Protein AF-X1KE49-F1 (afdb_monomer_lite)

InterPro domains:
  IPR049539 Spore photoproduct lyase [PF20903] (53-177)
  IPR049539 Spore photoproduct lyase [PTHR37822] (39-176)

Radius of gyration: 16.99 Å; chains: 1; bounding box: 48×34×44 Å

Organism: NCBI:txid412755

Sequence (177 aa):
MKVIYREYQLLDGYKKSAVDRVADSSIIKRFDKTPPPTKSTDVICPHFIELKWAYGCPFDCAWCYLKGTFRFLPTKTKPVFKDREKIELHTRRFLEEVTTPEILNTGEIADSLMGEGLSEPFSKFIIPIFEEQNKHKAMFVTKSDNIKHLLEINPHNQAIMSFSLNADEVAKRWEKG

pLDDT: mean 96.16, std 3.1, range [85.19, 98.75]

Foldseek 3Di:
DDFDWDWDQDLVRDTDIDTAAFDPNQAKGWDDPQDHDPDPPGDDDDIAIERAQWAAEPKQFQPPCQQVVQVPPPCRRPIGGDDLVVSLVRLLVCQVPGPAAGEYEHPPGYQQFRCVPPPDTPLNRVQVSQVVDQGYAYEGEHQDPSCVVVVVDPDRNRYHYHYDDDDPVSCVVGTGD

Structure (mmCIF, N/CA/C/O backbone):
data_AF-X1KE49-F1
#
_entry.id   AF-X1KE49-F1
#
loop_
_atom_site.group_PDB
_atom_site.id
_atom_site.type_symbol
_atom_site.label_atom_id
_atom_site.label_alt_id
_atom_site.label_comp_id
_atom_site.label_asym_id
_atom_site.label_entity_id
_atom_site.label_seq_id
_atom_site.pdbx_PDB_ins_code
_atom_site.Cartn_x
_atom_site.Cartn_y
_atom_site.Cartn_z
_atom_site.occupancy
_atom_site.B_iso_or_equiv
_atom_site.auth_seq_id
_atom_site.auth_comp_id
_atom_site.auth_asym_id
_atom_site.auth_atom_id
_atom_site.pdbx_PDB_model_num
ATOM 1 N N . MET A 1 1 ? 6.774 10.779 17.562 1.00 85.19 1 MET A N 1
ATOM 2 C CA . MET A 1 1 ? 5.761 10.825 16.482 1.00 85.19 1 MET A CA 1
ATOM 3 C C . MET A 1 1 ? 4.444 10.295 17.034 1.00 85.19 1 MET A C 1
ATOM 5 O O . MET A 1 1 ? 4.520 9.358 17.807 1.00 85.19 1 MET A O 1
ATOM 9 N N . LYS A 1 2 ? 3.280 10.885 16.720 1.00 93.25 2 LYS A N 1
ATOM 10 C CA . LYS A 1 2 ? 1.997 10.496 17.348 1.00 93.25 2 LYS A CA 1
ATOM 11 C C . LYS A 1 2 ? 1.134 9.635 16.420 1.00 93.25 2 LYS A C 1
ATOM 13 O O . LYS A 1 2 ? 0.981 9.990 15.246 1.00 93.25 2 LYS A O 1
ATOM 18 N N . VAL A 1 3 ? 0.529 8.577 16.960 1.00 97.44 3 VAL A N 1
ATOM 19 C CA . VAL A 1 3 ? -0.636 7.914 16.358 1.00 97.44 3 VAL A CA 1
ATOM 20 C C . VAL A 1 3 ? -1.897 8.686 16.742 1.00 97.44 3 VAL A C 1
ATOM 22 O O . VAL A 1 3 ? -2.100 9.046 17.900 1.00 97.44 3 VAL A O 1
ATOM 25 N N . ILE A 1 4 ? -2.726 9.003 15.751 1.00 98.25 4 ILE A N 1
ATOM 26 C CA . ILE A 1 4 ? -3.932 9.816 15.921 1.00 98.25 4 ILE A CA 1
ATOM 27 C C . ILE A 1 4 ? -5.146 8.920 15.717 1.00 98.25 4 ILE A C 1
ATOM 29 O O . ILE A 1 4 ? -5.215 8.179 14.737 1.00 98.25 4 ILE A O 1
ATOM 33 N N . TYR A 1 5 ? -6.107 9.029 16.630 1.00 97.88 5 TYR A N 1
ATOM 34 C CA . TYR A 1 5 ? -7.374 8.307 16.607 1.00 97.88 5 TYR A CA 1
ATOM 35 C C . TYR A 1 5 ? -8.527 9.254 16.267 1.00 97.88 5 TYR A C 1
ATOM 37 O O . TYR A 1 5 ? -8.457 10.458 16.532 1.00 97.88 5 TYR A O 1
ATOM 45 N N . ARG A 1 6 ? -9.589 8.704 15.681 1.00 96.88 6 ARG A N 1
ATOM 46 C CA . ARG A 1 6 ? -10.838 9.408 15.375 1.00 96.88 6 ARG A CA 1
ATOM 47 C C . ARG A 1 6 ? -12.017 8.464 15.603 1.00 96.88 6 ARG A C 1
ATOM 49 O O . ARG A 1 6 ? -11.870 7.249 15.512 1.00 96.88 6 ARG A O 1
ATOM 56 N N . GLU A 1 7 ? -13.186 9.024 15.892 1.00 96.19 7 GLU A N 1
ATOM 57 C CA . GLU A 1 7 ? -14.434 8.263 15.891 1.00 96.19 7 GLU A CA 1
ATOM 58 C C . GLU A 1 7 ? -14.924 7.995 14.463 1.00 96.19 7 GLU A C 1
ATOM 60 O O . GLU A 1 7 ? -15.051 8.920 13.655 1.00 96.19 7 GLU A O 1
ATOM 65 N N . TYR A 1 8 ? -15.248 6.735 14.183 1.00 93.38 8 TYR A N 1
ATOM 66 C CA . TYR A 1 8 ? -15.867 6.282 12.939 1.00 93.38 8 TYR A CA 1
ATOM 67 C C . TYR A 1 8 ? -17.222 5.657 13.231 1.00 93.38 8 TYR A C 1
ATOM 69 O O . TYR A 1 8 ? -17.377 4.938 14.217 1.00 93.38 8 TYR A O 1
ATOM 77 N N . GLN A 1 9 ? -18.193 5.922 12.362 1.00 91.12 9 GLN A N 1
ATOM 78 C CA . GLN A 1 9 ? -19.486 5.254 12.388 1.00 91.12 9 GLN A CA 1
ATOM 79 C C . GLN A 1 9 ? -19.376 3.908 11.664 1.00 91.12 9 GLN A C 1
ATOM 81 O O . GLN A 1 9 ? -18.914 3.845 10.525 1.00 91.12 9 GLN A O 1
ATOM 86 N N . LEU A 1 10 ? -19.794 2.846 12.339 1.00 87.25 10 LEU A N 1
ATOM 87 C CA . LEU A 1 10 ? -19.897 1.493 11.813 1.00 87.25 10 LEU A CA 1
ATOM 88 C C . LEU A 1 10 ? -21.221 1.312 11.052 1.00 87.25 10 LEU A C 1
ATOM 90 O O . LEU A 1 10 ? -22.133 2.135 11.150 1.00 87.25 10 LEU A O 1
ATOM 94 N N . LEU A 1 11 ? -21.334 0.224 10.285 1.00 85.38 11 LEU A N 1
ATOM 95 C CA . LEU A 1 11 ? -22.523 -0.063 9.466 1.00 85.38 11 LEU A CA 1
ATOM 96 C C . LEU A 1 11 ? -23.792 -0.302 10.297 1.00 85.38 11 LEU A C 1
ATOM 98 O O . LEU A 1 11 ? -24.894 -0.085 9.808 1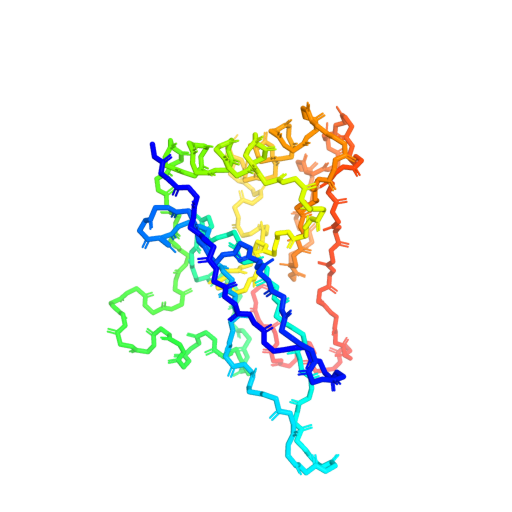.00 85.38 11 LEU A O 1
ATOM 102 N N . ASP A 1 12 ? -23.635 -0.715 11.550 1.00 86.88 12 ASP A N 1
ATOM 103 C CA . ASP A 1 12 ? -24.710 -0.891 12.530 1.00 86.88 12 ASP A CA 1
ATOM 104 C C . ASP A 1 12 ? -25.084 0.419 13.260 1.00 86.88 12 ASP A C 1
ATOM 106 O O . ASP A 1 12 ? -25.950 0.425 14.133 1.00 86.88 12 ASP A O 1
ATOM 110 N N . GLY A 1 13 ? -24.448 1.541 12.905 1.00 85.50 13 GLY A N 1
ATOM 111 C CA . GLY A 1 13 ? -24.694 2.861 13.481 1.00 85.50 13 GLY A CA 1
ATOM 112 C C . GLY A 1 13 ? -23.874 3.182 14.733 1.00 85.50 13 GLY A C 1
ATOM 113 O O . GLY A 1 13 ? -23.851 4.347 15.144 1.00 85.50 13 GLY A O 1
ATOM 114 N N . TYR A 1 14 ? -23.155 2.217 15.316 1.00 90.81 14 TYR A N 1
ATOM 115 C CA . TYR A 1 14 ? -22.310 2.480 16.481 1.00 90.81 14 TYR A CA 1
ATOM 116 C C . TYR A 1 14 ? -21.074 3.297 16.104 1.00 90.81 14 TYR A C 1
ATOM 118 O O . TYR A 1 14 ? -20.531 3.189 15.006 1.00 90.81 14 TYR A O 1
ATOM 126 N N . LYS A 1 15 ? -20.596 4.120 17.040 1.00 93.56 15 LYS A N 1
ATOM 127 C CA . LYS A 1 15 ? -19.333 4.845 16.889 1.00 93.56 15 LYS A CA 1
ATOM 128 C C . LYS A 1 15 ? -18.208 4.085 17.573 1.00 93.56 15 LYS A C 1
ATOM 130 O O . LYS A 1 15 ? -18.356 3.646 18.712 1.00 93.56 15 LYS A O 1
ATOM 135 N N . LYS A 1 16 ? -17.071 3.964 16.894 1.00 93.62 16 LYS A N 1
ATOM 136 C CA . LYS A 1 16 ? -15.858 3.342 17.427 1.00 93.62 16 LYS A CA 1
ATOM 137 C C . LYS A 1 16 ? -14.665 4.265 17.222 1.00 93.62 16 LYS A C 1
ATOM 139 O O . LYS A 1 16 ? -14.439 4.758 16.118 1.00 93.62 16 LYS A O 1
ATOM 144 N N . SER A 1 17 ? -13.879 4.466 18.278 1.00 95.94 17 SER A N 1
ATOM 145 C CA . SER A 1 17 ? -12.561 5.089 18.154 1.00 95.94 17 SER A CA 1
ATOM 146 C C . SER A 1 17 ? -11.612 4.116 17.457 1.00 95.94 17 SER A C 1
ATOM 148 O O . SER A 1 17 ? -11.414 2.993 17.926 1.00 95.94 17 SER A O 1
ATOM 150 N N . ALA A 1 18 ? -11.052 4.527 16.323 1.00 96.50 18 ALA A N 1
ATOM 151 C CA . ALA A 1 18 ? -10.090 3.737 15.567 1.00 96.50 18 ALA A CA 1
ATOM 152 C C . ALA A 1 18 ? -8.923 4.613 15.106 1.00 96.50 18 ALA A C 1
ATOM 154 O O . ALA A 1 18 ? -9.023 5.843 15.057 1.00 96.50 18 ALA A O 1
ATOM 155 N N . VAL A 1 19 ? -7.798 3.974 14.781 1.00 97.75 19 VAL A N 1
ATOM 156 C CA . VAL A 1 19 ? -6.621 4.685 14.277 1.00 97.75 19 VAL A CA 1
ATOM 157 C C . VAL A 1 19 ? -6.967 5.392 12.964 1.00 97.75 19 VAL A C 1
ATOM 159 O O . VAL A 1 19 ? -7.470 4.764 12.033 1.00 97.75 19 VAL A O 1
ATOM 162 N N . ASP A 1 20 ? -6.716 6.699 12.906 1.00 98.00 20 ASP A N 1
ATOM 163 C CA . ASP A 1 20 ? -6.909 7.537 11.720 1.00 98.00 20 ASP A CA 1
ATOM 164 C C . ASP A 1 20 ? -5.621 7.643 10.918 1.00 98.00 20 ASP A C 1
ATOM 166 O O . ASP A 1 20 ? -5.632 7.465 9.708 1.00 98.00 20 ASP A O 1
ATOM 170 N N . ARG A 1 21 ? -4.500 7.972 11.560 1.00 98.44 21 ARG A N 1
ATOM 171 C CA . ARG A 1 21 ? -3.233 8.211 10.860 1.00 98.44 21 ARG A CA 1
ATOM 172 C C . ARG A 1 21 ? -2.042 8.136 11.796 1.00 98.44 21 ARG A C 1
ATOM 174 O O . ARG A 1 21 ? -2.176 8.290 13.009 1.00 98.44 21 ARG A O 1
ATOM 181 N N . VAL A 1 22 ? -0.864 8.017 11.198 1.00 98.44 22 VAL A N 1
ATOM 182 C CA . VAL A 1 22 ? 0.413 8.266 11.875 1.00 98.44 22 VAL A CA 1
ATOM 183 C C . VAL A 1 22 ? 0.946 9.612 11.393 1.00 98.44 22 VAL A C 1
ATOM 185 O O . VAL A 1 22 ? 1.077 9.833 10.185 1.00 98.44 22 VAL A O 1
ATOM 188 N N . ALA A 1 23 ? 1.250 10.505 12.336 1.00 96.94 23 ALA A N 1
ATOM 189 C CA . ALA A 1 23 ? 1.817 11.827 12.072 1.00 96.94 23 ALA A CA 1
ATOM 190 C C . ALA A 1 23 ? 1.030 12.650 11.030 1.00 96.94 23 ALA A C 1
ATOM 192 O O . ALA A 1 23 ? -0.149 12.955 11.218 1.00 96.94 23 ALA A O 1
ATOM 193 N N . ASP A 1 24 ? 1.696 13.012 9.935 1.00 96.88 24 ASP A N 1
ATOM 194 C CA . ASP A 1 24 ? 1.206 13.839 8.835 1.00 96.88 24 ASP A CA 1
ATOM 195 C C . ASP A 1 24 ? 0.351 13.069 7.813 1.00 96.88 24 ASP A C 1
ATOM 197 O O . ASP A 1 24 ? -0.006 13.623 6.777 1.00 96.88 24 ASP A O 1
ATOM 201 N N . SER A 1 25 ? 0.012 11.799 8.078 1.00 97.19 25 SER A N 1
ATOM 202 C CA . SER A 1 25 ? -0.715 10.893 7.170 1.00 97.19 25 SER A CA 1
ATOM 203 C C . SER A 1 25 ? -0.019 10.571 5.848 1.00 97.19 25 SER A C 1
ATOM 205 O O . SER A 1 25 ? -0.627 9.938 4.982 1.00 97.19 25 SER A O 1
ATOM 207 N N . SER A 1 26 ? 1.237 10.978 5.657 1.00 97.56 26 SER A N 1
ATOM 208 C CA . SER A 1 26 ? 1.931 10.782 4.380 1.00 97.56 26 SER A CA 1
ATOM 209 C C . SER A 1 26 ? 2.215 9.309 4.083 1.00 97.56 26 SER A C 1
ATOM 211 O O . SER A 1 26 ? 2.182 8.929 2.913 1.00 97.56 26 SER A O 1
ATOM 213 N N . ILE A 1 27 ? 2.424 8.483 5.116 1.00 98.50 27 ILE A N 1
ATOM 214 C CA . ILE A 1 27 ? 2.682 7.039 4.998 1.00 98.50 27 ILE A CA 1
ATOM 215 C C . ILE A 1 27 ? 1.466 6.217 5.432 1.00 98.50 27 ILE A C 1
ATOM 217 O O . ILE A 1 27 ? 0.987 5.414 4.646 1.00 98.50 27 ILE A O 1
ATOM 221 N N . ILE A 1 28 ? 0.921 6.439 6.633 1.00 98.69 28 ILE A N 1
ATOM 222 C CA . ILE A 1 28 ? -0.202 5.648 7.165 1.00 98.69 28 ILE A CA 1
ATOM 223 C C . ILE A 1 28 ? -1.430 6.525 7.387 1.00 98.69 28 ILE A C 1
ATOM 225 O O . ILE A 1 28 ? -1.362 7.528 8.109 1.00 98.69 28 ILE A O 1
ATOM 229 N N . LYS A 1 29 ? -2.554 6.134 6.781 1.00 98.44 29 LYS A N 1
ATOM 230 C CA . LYS A 1 29 ? -3.847 6.827 6.866 1.00 98.44 29 LYS A CA 1
ATOM 231 C C . LYS A 1 29 ? -4.987 5.827 6.698 1.00 98.44 29 LYS A C 1
ATOM 233 O O . LYS A 1 29 ? -4.911 4.955 5.845 1.00 98.44 29 LYS A O 1
ATOM 238 N N . ARG A 1 30 ? -6.053 5.972 7.477 1.00 97.88 30 ARG A N 1
ATOM 239 C CA . ARG A 1 30 ? -7.315 5.286 7.237 1.00 97.88 30 ARG A CA 1
ATOM 240 C C . ARG A 1 30 ? -8.003 5.896 6.024 1.00 97.88 30 ARG A C 1
ATOM 242 O O . ARG A 1 30 ? -8.272 7.101 6.003 1.00 97.88 30 ARG A O 1
ATOM 249 N N . PHE A 1 31 ? -8.296 5.051 5.049 1.00 95.75 31 PHE A N 1
ATOM 250 C CA . PHE A 1 31 ? -9.138 5.375 3.915 1.00 95.75 31 PHE A CA 1
ATOM 251 C C . PHE A 1 31 ? -10.601 5.394 4.368 1.00 95.75 31 PHE A C 1
ATOM 253 O O . PHE A 1 31 ? -11.177 4.358 4.693 1.00 95.75 31 PHE A O 1
ATOM 260 N N . ASP A 1 32 ? -11.187 6.590 4.412 1.00 93.62 32 ASP A N 1
ATOM 261 C CA . ASP A 1 32 ? -12.533 6.858 4.931 1.00 93.62 32 ASP A CA 1
ATOM 262 C C . ASP A 1 32 ? -13.442 7.543 3.895 1.00 93.62 32 ASP A C 1
ATOM 264 O O . ASP A 1 32 ? -14.322 8.332 4.241 1.00 93.62 32 ASP A O 1
ATOM 268 N N . LYS A 1 33 ? -13.207 7.287 2.599 1.00 91.44 33 LYS A N 1
ATOM 269 C CA . LYS A 1 33 ? -13.906 7.985 1.501 1.00 91.44 33 LYS A CA 1
ATOM 270 C C . LYS A 1 33 ? -15.285 7.434 1.173 1.00 91.44 33 LYS A C 1
ATOM 272 O O . LYS A 1 33 ? -16.051 8.126 0.508 1.00 91.44 33 LYS A O 1
ATOM 277 N N . THR A 1 34 ? -15.613 6.243 1.660 1.00 90.38 34 THR A N 1
ATOM 278 C CA . THR A 1 34 ? -16.949 5.667 1.514 1.00 90.38 34 THR A CA 1
ATOM 279 C C . THR A 1 34 ? -17.822 6.119 2.686 1.00 90.38 34 THR A C 1
ATOM 281 O O . THR A 1 34 ? -17.519 5.752 3.827 1.00 90.38 34 THR A O 1
ATOM 284 N N . PRO A 1 35 ? -18.869 6.933 2.461 1.00 89.25 35 PRO A N 1
ATOM 285 C CA . PRO A 1 35 ? -19.783 7.329 3.527 1.00 89.25 35 PRO A CA 1
ATOM 286 C C . PRO A 1 35 ? -20.657 6.145 3.981 1.00 89.25 35 PRO A C 1
ATOM 288 O O . PRO A 1 35 ? -20.797 5.170 3.240 1.00 89.25 35 PRO A O 1
ATOM 291 N N . PRO A 1 36 ? -21.276 6.219 5.175 1.00 88.88 36 PRO A N 1
ATOM 292 C CA . PRO A 1 36 ? -22.290 5.252 5.580 1.00 88.88 36 PRO A CA 1
ATOM 293 C C . PRO A 1 36 ? -23.435 5.193 4.554 1.00 88.88 36 PRO A C 1
ATOM 295 O O . PRO A 1 36 ? -23.869 6.249 4.082 1.00 88.88 36 PRO A O 1
ATOM 298 N N . PRO A 1 37 ? -23.935 3.993 4.209 1.00 90.56 37 PRO A N 1
ATOM 299 C CA . PRO A 1 37 ? -25.020 3.857 3.249 1.00 90.56 37 PRO A CA 1
ATOM 300 C C . PRO A 1 37 ? -26.315 4.454 3.816 1.00 90.56 37 PRO A C 1
ATOM 302 O O . PRO A 1 37 ? -26.687 4.213 4.964 1.00 90.56 37 PRO A O 1
ATOM 305 N N . THR A 1 38 ? -27.011 5.224 2.986 1.00 91.31 38 THR A N 1
ATOM 306 C CA . THR A 1 38 ? -28.333 5.811 3.267 1.00 91.31 38 THR A CA 1
ATOM 307 C C . THR A 1 38 ? -29.440 5.145 2.452 1.00 91.31 38 THR A C 1
ATOM 309 O O . THR A 1 38 ? -30.601 5.144 2.859 1.00 91.31 38 THR A O 1
ATOM 312 N N . LYS A 1 39 ? -29.081 4.562 1.304 1.00 92.81 39 LYS A N 1
ATOM 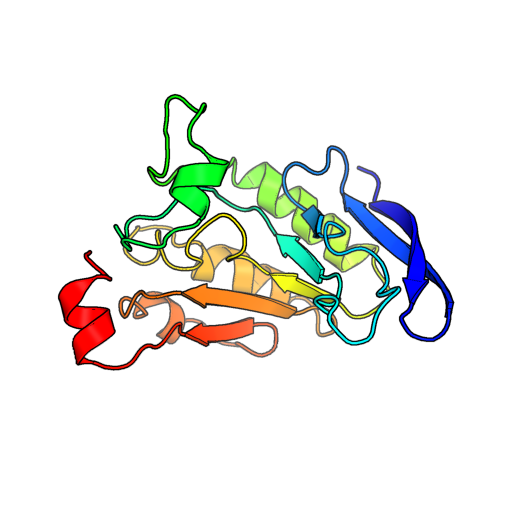313 C CA . LYS A 1 39 ? -29.956 3.823 0.390 1.00 92.81 39 LYS A CA 1
ATOM 314 C C . LYS A 1 39 ? -29.417 2.411 0.191 1.00 92.81 39 LYS A C 1
ATOM 316 O O . LYS A 1 39 ? -28.217 2.173 0.280 1.00 92.81 39 LYS A O 1
ATOM 321 N N . SER A 1 40 ? -30.296 1.482 -0.177 1.00 90.31 40 SER A N 1
ATOM 322 C CA . SER A 1 40 ? -29.919 0.098 -0.505 1.00 90.31 40 SER A CA 1
ATOM 323 C C . SER A 1 40 ? -28.995 -0.024 -1.723 1.00 90.31 40 SER A C 1
ATOM 325 O O . SER A 1 40 ? -28.349 -1.049 -1.900 1.00 90.31 40 SER A O 1
ATOM 327 N N . THR A 1 41 ? -28.935 1.010 -2.564 1.00 92.31 41 THR A N 1
ATOM 328 C CA . THR A 1 41 ? -28.076 1.084 -3.753 1.00 92.31 41 THR A CA 1
ATOM 329 C C . THR A 1 41 ? -26.708 1.706 -3.480 1.00 92.31 41 THR A C 1
ATOM 331 O O . THR A 1 41 ? -25.905 1.817 -4.405 1.00 92.31 41 THR A O 1
ATOM 334 N N . ASP A 1 42 ? -26.458 2.184 -2.260 1.00 91.69 42 ASP A N 1
ATOM 335 C CA . ASP A 1 42 ? -25.197 2.842 -1.936 1.00 91.69 42 ASP A CA 1
ATOM 336 C C . ASP A 1 42 ? -24.058 1.817 -1.877 1.00 91.69 42 ASP A C 1
ATOM 338 O O . ASP A 1 42 ? -24.220 0.686 -1.416 1.00 91.69 42 ASP A O 1
ATOM 342 N N . VAL A 1 43 ? -22.881 2.223 -2.354 1.00 89.69 43 VAL A N 1
ATOM 343 C CA . VAL A 1 43 ? -21.686 1.377 -2.328 1.00 89.69 43 VAL A CA 1
ATOM 344 C C . VAL A 1 43 ? -21.239 1.182 -0.882 1.00 89.69 43 VAL A C 1
ATOM 346 O O . VAL A 1 43 ? -20.951 2.147 -0.178 1.00 89.69 43 VAL A O 1
ATOM 349 N N . ILE A 1 44 ? -21.117 -0.077 -0.464 1.00 89.06 44 ILE A N 1
ATOM 350 C CA . ILE A 1 44 ? -20.561 -0.446 0.838 1.00 89.06 44 ILE A CA 1
ATOM 351 C C . ILE A 1 44 ? -19.124 -0.917 0.625 1.00 89.06 44 ILE A C 1
ATOM 353 O O . ILE A 1 44 ? -18.874 -2.002 0.108 1.00 89.06 44 ILE A O 1
ATOM 357 N N . CYS A 1 45 ? -18.171 -0.089 1.041 1.00 87.44 45 CYS A N 1
ATOM 358 C CA . CYS A 1 45 ? -16.749 -0.407 1.045 1.00 87.44 45 CYS A CA 1
ATOM 359 C C . CYS A 1 45 ? -16.192 -0.075 2.439 1.00 87.44 45 CYS A C 1
ATOM 361 O O . CYS A 1 45 ? -16.172 1.104 2.812 1.00 87.44 45 CYS A O 1
ATOM 363 N N . PRO A 1 46 ? -15.801 -1.091 3.233 1.00 87.88 46 PRO A N 1
ATOM 364 C CA . PRO A 1 46 ? -15.254 -0.883 4.567 1.00 87.88 46 PRO A CA 1
ATOM 365 C C . PRO A 1 46 ? -14.018 0.017 4.555 1.00 87.88 46 PRO A C 1
ATOM 367 O O . PRO A 1 46 ? -13.207 -0.029 3.633 1.00 87.88 46 PRO A O 1
ATOM 370 N N . HIS A 1 47 ? -13.848 0.814 5.608 1.00 93.38 47 HIS A N 1
ATOM 371 C CA . HIS A 1 47 ? -12.638 1.615 5.790 1.00 93.38 47 HIS A CA 1
ATOM 372 C C . HIS A 1 47 ? -11.456 0.717 6.153 1.00 93.38 47 HIS A C 1
ATOM 374 O O . HIS A 1 47 ? -11.578 -0.159 7.008 1.00 93.38 47 HIS A O 1
ATOM 380 N N . PHE A 1 48 ? -10.292 0.982 5.570 1.00 95.75 48 PHE A N 1
ATOM 381 C CA . PHE A 1 48 ? -9.061 0.219 5.802 1.00 95.75 48 PHE A CA 1
ATOM 382 C C . PHE A 1 48 ? -7.866 1.154 5.986 1.00 95.75 48 PHE A C 1
ATOM 384 O O . PHE A 1 48 ? -7.961 2.356 5.731 1.00 95.75 48 PHE A O 1
ATOM 391 N N . ILE A 1 49 ? -6.736 0.622 6.453 1.00 98.44 49 ILE A N 1
ATOM 392 C CA . ILE A 1 49 ? -5.504 1.398 6.596 1.00 98.44 49 ILE A CA 1
ATOM 393 C C . ILE A 1 49 ? -4.690 1.311 5.311 1.00 98.44 49 ILE A C 1
ATOM 395 O O . ILE A 1 49 ? -4.347 0.227 4.858 1.00 98.44 49 ILE A O 1
ATOM 399 N N . GLU A 1 50 ? -4.345 2.457 4.742 1.00 98.62 50 GLU A N 1
ATOM 400 C CA . GLU A 1 50 ? -3.372 2.565 3.662 1.00 98.62 50 GLU A CA 1
ATOM 401 C C . GLU A 1 50 ? -1.956 2.606 4.250 1.00 98.62 50 GLU A C 1
ATOM 403 O O . GLU A 1 50 ? -1.673 3.428 5.128 1.00 98.62 50 GLU A O 1
ATOM 408 N N . LEU A 1 51 ? -1.051 1.786 3.715 1.00 98.75 51 LEU A N 1
ATOM 409 C CA . LEU A 1 51 ? 0.397 1.937 3.857 1.00 98.75 51 LEU A CA 1
ATOM 410 C C . LEU A 1 51 ? 0.956 2.473 2.539 1.00 98.75 51 LEU A C 1
ATOM 412 O O . LEU A 1 51 ? 1.330 1.738 1.630 1.00 98.75 51 LEU A O 1
ATOM 416 N N . LYS A 1 52 ? 0.995 3.796 2.434 1.00 98.50 52 LYS A N 1
ATOM 417 C CA . LYS A 1 52 ? 1.358 4.550 1.233 1.00 98.50 52 LYS A CA 1
ATOM 418 C C . LYS A 1 52 ? 2.872 4.643 1.090 1.00 98.50 52 LYS A C 1
ATOM 420 O O . LYS A 1 52 ? 3.422 5.739 1.178 1.00 98.50 52 LYS A O 1
ATOM 425 N N . TRP A 1 53 ? 3.534 3.510 0.900 1.00 98.62 53 TRP A N 1
ATOM 426 C CA . TRP A 1 53 ? 4.987 3.402 0.724 1.00 98.62 53 TRP A CA 1
ATOM 427 C C . TRP A 1 53 ? 5.484 4.037 -0.586 1.00 98.62 53 TRP A C 1
ATOM 429 O O . TRP A 1 53 ? 6.602 4.535 -0.673 1.00 98.62 53 TRP A O 1
ATOM 439 N N . ALA A 1 54 ? 4.626 4.080 -1.597 1.00 98.25 54 ALA A N 1
ATOM 440 C CA . ALA A 1 54 ? 4.901 4.671 -2.894 1.00 98.25 54 ALA A CA 1
ATOM 441 C C . ALA A 1 54 ? 3.601 5.197 -3.515 1.00 98.25 54 ALA A C 1
ATOM 443 O O . ALA A 1 54 ? 2.537 5.138 -2.889 1.00 98.25 54 ALA A O 1
ATOM 444 N N . TYR A 1 55 ? 3.691 5.749 -4.720 1.00 98.38 55 TYR A N 1
ATOM 445 C CA . TYR A 1 55 ? 2.529 6.022 -5.557 1.00 98.38 55 TYR A CA 1
ATOM 446 C C . TYR A 1 55 ? 2.845 5.806 -7.040 1.00 98.38 55 TYR A C 1
ATOM 448 O O . TYR A 1 55 ? 4.010 5.803 -7.439 1.00 98.38 55 TYR A O 1
ATOM 456 N N . GLY A 1 56 ? 1.805 5.644 -7.855 1.00 98.00 56 GLY A N 1
ATOM 457 C CA . GLY A 1 56 ? 1.951 5.342 -9.280 1.00 98.00 56 GLY A CA 1
ATOM 458 C C . GLY A 1 56 ? 2.102 3.844 -9.549 1.00 98.00 56 GLY A C 1
ATOM 459 O O . GLY A 1 56 ? 2.099 3.026 -8.637 1.00 98.00 56 GLY A O 1
ATOM 460 N N . CYS A 1 57 ? 2.160 3.465 -10.818 1.00 97.56 57 CYS A N 1
ATOM 461 C CA . CYS A 1 57 ? 2.084 2.074 -11.245 1.00 97.56 57 CYS A CA 1
ATOM 462 C C . CYS A 1 57 ? 2.809 1.902 -12.592 1.00 97.56 57 CYS A C 1
ATOM 464 O O . CYS A 1 57 ? 2.671 2.776 -13.452 1.00 97.56 57 CYS A O 1
ATOM 466 N N . PRO A 1 58 ? 3.584 0.818 -12.793 1.00 96.81 58 PRO A N 1
ATOM 467 C CA . PRO A 1 58 ? 4.252 0.553 -14.065 1.00 96.81 58 PRO A CA 1
ATOM 468 C C . PRO A 1 58 ? 3.275 0.065 -15.146 1.00 96.81 58 PRO A C 1
ATOM 470 O O . PRO A 1 58 ? 3.579 0.183 -16.328 1.00 96.81 58 PRO A O 1
ATOM 473 N N . PHE A 1 59 ? 2.100 -0.437 -14.753 1.00 97.12 59 PHE A N 1
ATOM 474 C CA . PHE A 1 59 ? 1.073 -0.937 -15.663 1.00 97.12 59 PHE A CA 1
ATOM 475 C C . PHE A 1 59 ? 0.211 0.197 -16.236 1.00 97.12 59 PHE A C 1
ATOM 477 O O . PHE A 1 59 ? -0.193 1.127 -15.531 1.00 97.12 59 PHE A O 1
ATOM 484 N N . ASP A 1 60 ? -0.160 0.074 -17.508 1.00 96.81 60 ASP A N 1
ATOM 485 C CA . ASP A 1 60 ? -1.019 1.007 -18.238 1.00 96.81 60 ASP A CA 1
ATOM 486 C C . ASP A 1 60 ? -2.422 0.424 -18.464 1.00 96.81 60 ASP A C 1
ATOM 488 O O . ASP A 1 60 ? -2.915 0.294 -19.585 1.00 96.81 60 ASP A O 1
ATOM 492 N N . CYS A 1 61 ? -3.101 0.059 -17.374 1.00 97.81 61 CYS A N 1
ATOM 493 C CA . CYS A 1 61 ? -4.481 -0.415 -17.464 1.00 97.81 61 CYS A CA 1
ATOM 494 C C . CYS A 1 61 ? -5.405 0.703 -17.990 1.00 97.81 61 CYS A C 1
ATOM 496 O O . CYS A 1 61 ? -5.371 1.845 -17.507 1.00 97.81 61 CYS A O 1
ATOM 498 N N . ALA A 1 62 ? -6.272 0.396 -18.955 1.00 97.50 62 ALA A N 1
ATOM 499 C CA . ALA A 1 62 ? -7.156 1.385 -19.581 1.00 97.50 62 ALA A CA 1
ATOM 500 C C . ALA A 1 62 ? -8.136 2.029 -18.582 1.00 97.50 62 ALA A C 1
ATOM 502 O O . ALA A 1 62 ? -8.369 3.234 -18.636 1.00 97.50 62 ALA A O 1
ATOM 503 N N . TRP A 1 63 ? -8.639 1.251 -17.621 1.00 95.81 63 TRP A N 1
ATOM 504 C CA . TRP A 1 63 ? -9.564 1.695 -16.566 1.00 95.81 63 TRP A CA 1
ATOM 505 C C . TRP A 1 63 ? -8.869 2.155 -15.278 1.00 95.81 63 TRP A C 1
ATOM 507 O O . TRP A 1 63 ? -9.526 2.318 -14.250 1.00 95.81 63 TRP A O 1
ATOM 517 N N . CYS A 1 64 ? -7.542 2.309 -15.282 1.00 97.31 64 CYS A N 1
ATOM 518 C CA . CYS A 1 64 ? -6.795 2.635 -14.072 1.00 97.31 64 CYS A CA 1
ATOM 519 C C . CYS A 1 64 ? -7.271 3.962 -13.464 1.00 97.31 64 CYS A C 1
ATOM 521 O O . CYS A 1 64 ? -7.015 5.037 -14.015 1.00 97.31 64 CYS A O 1
ATOM 523 N N . TYR A 1 65 ? -7.908 3.904 -12.292 1.00 96.88 65 TYR A N 1
ATOM 524 C CA . TYR A 1 65 ? -8.398 5.108 -11.619 1.00 96.88 65 TYR A CA 1
ATOM 525 C C . TYR A 1 65 ? -7.262 6.040 -11.177 1.00 96.88 65 TYR A C 1
ATOM 527 O O . TYR A 1 65 ? -7.481 7.247 -11.070 1.00 96.88 65 TYR A O 1
ATOM 535 N N . LEU A 1 66 ? -6.028 5.532 -11.025 1.00 97.88 66 LEU A N 1
ATOM 536 C CA . LEU A 1 66 ? -4.854 6.355 -10.718 1.00 97.88 66 LEU A CA 1
ATOM 537 C C . LEU A 1 66 ? -4.580 7.408 -11.801 1.00 97.88 66 LEU A C 1
ATOM 539 O O . LEU A 1 66 ? -4.052 8.476 -11.485 1.00 97.88 66 LEU A O 1
ATOM 543 N N . LYS A 1 67 ? -4.995 7.169 -13.057 1.00 97.50 67 LYS A N 1
ATOM 544 C CA . LYS A 1 67 ? -4.950 8.185 -14.126 1.00 97.50 67 LYS A CA 1
ATOM 545 C C . LYS A 1 67 ? -5.777 9.412 -13.748 1.00 97.50 67 LYS A C 1
ATOM 547 O O . LYS A 1 67 ? -5.337 10.538 -13.958 1.00 97.50 67 LYS A O 1
ATOM 552 N N . GLY A 1 68 ? -6.945 9.193 -13.142 1.00 97.38 68 GLY A N 1
ATOM 553 C CA . GLY A 1 68 ? -7.790 10.241 -12.580 1.00 97.38 68 GLY A CA 1
ATOM 554 C C . GLY A 1 68 ? -7.197 10.840 -11.306 1.00 97.38 68 GLY A C 1
ATOM 555 O O . GLY A 1 68 ? -7.114 12.066 -11.206 1.00 97.38 68 GLY A O 1
ATOM 556 N N . THR A 1 69 ? -6.752 10.003 -10.364 1.00 96.56 69 THR A N 1
ATOM 557 C CA . THR A 1 69 ? -6.185 10.422 -9.067 1.00 96.56 69 THR A CA 1
ATOM 558 C C . THR A 1 69 ? -4.974 11.339 -9.233 1.00 96.56 69 THR A C 1
ATOM 560 O O . THR A 1 69 ? -4.897 12.384 -8.589 1.00 96.56 69 THR A O 1
ATOM 563 N N . PHE A 1 70 ? -4.058 11.005 -10.144 1.00 97.75 70 PHE A N 1
ATOM 564 C CA . PHE A 1 70 ? -2.798 11.727 -10.339 1.00 97.75 70 PHE A CA 1
ATOM 565 C C . PHE A 1 70 ? -2.786 12.650 -11.558 1.00 97.75 70 PHE A C 1
ATOM 567 O O . PHE A 1 70 ? -1.726 13.142 -11.950 1.00 97.75 70 PHE A O 1
ATOM 574 N N . ARG A 1 71 ? -3.949 12.944 -12.157 1.00 97.31 71 ARG A N 1
ATOM 575 C CA . ARG A 1 71 ? -4.045 13.745 -13.393 1.00 97.31 71 ARG A CA 1
ATOM 576 C C . ARG A 1 71 ? -3.386 15.122 -13.307 1.00 97.31 71 ARG A C 1
ATOM 578 O O . ARG A 1 71 ? -2.972 15.648 -14.335 1.00 97.31 71 ARG A O 1
ATOM 585 N N . PHE A 1 72 ? -3.271 15.700 -12.113 1.00 97.62 72 PHE A N 1
ATOM 586 C CA . PHE A 1 72 ? -2.657 17.014 -11.900 1.00 97.62 72 PHE A CA 1
ATOM 587 C C . PHE A 1 72 ? -1.221 16.953 -11.363 1.00 97.62 72 PHE A C 1
ATOM 589 O O . PHE A 1 72 ? -0.579 17.993 -11.258 1.00 97.62 72 PHE A O 1
ATOM 596 N N . LEU A 1 73 ? -0.691 15.763 -11.059 1.00 97.25 73 LEU A N 1
ATOM 597 C CA . LEU A 1 73 ? 0.708 15.622 -10.662 1.00 97.25 73 LEU A CA 1
ATOM 598 C C . LEU A 1 73 ? 1.620 15.654 -11.901 1.00 97.25 73 LEU A C 1
ATOM 600 O O . LEU A 1 73 ? 1.274 15.044 -12.919 1.00 97.25 73 LEU A O 1
ATOM 604 N N . PRO A 1 74 ? 2.810 16.282 -11.829 1.00 97.44 74 PRO A N 1
ATOM 605 C CA . PRO A 1 74 ? 3.797 16.232 -12.912 1.00 97.44 74 PRO A CA 1
ATOM 606 C C . PRO A 1 74 ? 4.215 14.800 -13.273 1.00 97.44 74 PRO A C 1
ATOM 608 O O . PRO A 1 74 ? 4.447 14.481 -14.436 1.00 97.44 74 PRO A O 1
ATOM 611 N N . THR A 1 75 ? 4.264 13.920 -12.272 1.00 97.44 75 THR A N 1
ATOM 612 C CA . THR A 1 75 ? 4.629 12.504 -12.399 1.00 97.44 75 THR A CA 1
ATOM 613 C C . THR A 1 75 ? 3.502 11.639 -12.964 1.00 97.44 75 THR A C 1
ATOM 615 O O . THR A 1 75 ? 3.777 10.549 -13.463 1.00 97.44 75 THR A O 1
ATOM 618 N N . LYS A 1 76 ? 2.250 12.123 -12.968 1.00 96.75 76 LYS A N 1
ATOM 619 C CA . LYS A 1 76 ? 1.063 11.354 -13.382 1.00 96.75 76 LYS A CA 1
ATOM 620 C C . LYS A 1 76 ? 1.041 9.995 -12.666 1.00 96.75 76 LYS A C 1
ATOM 622 O O . LYS A 1 76 ? 1.175 9.944 -11.450 1.00 96.75 76 LYS A O 1
ATOM 627 N N . THR A 1 77 ? 0.882 8.900 -13.404 1.00 97.00 77 THR A N 1
ATOM 628 C CA . THR A 1 77 ? 0.893 7.531 -12.874 1.00 97.00 77 THR A CA 1
ATOM 629 C C . THR A 1 77 ? 2.280 6.898 -12.835 1.00 97.00 77 THR A C 1
ATOM 631 O O . THR A 1 77 ? 2.369 5.726 -12.487 1.00 97.00 77 THR A O 1
ATOM 634 N N . LYS A 1 78 ? 3.360 7.615 -13.180 1.00 97.38 78 LYS A N 1
ATOM 635 C CA . LYS A 1 78 ? 4.712 7.039 -13.134 1.00 97.38 78 LYS A CA 1
ATOM 636 C C . LYS A 1 78 ? 5.043 6.585 -11.702 1.00 97.38 78 LYS A C 1
ATOM 638 O O . LYS A 1 78 ? 4.725 7.331 -10.775 1.00 97.38 78 LYS A O 1
ATOM 643 N N . PRO A 1 79 ? 5.679 5.413 -11.516 1.00 97.62 79 PRO A N 1
ATOM 644 C CA . PRO A 1 79 ? 6.124 4.954 -10.204 1.00 97.62 79 PRO A CA 1
ATOM 645 C C . PRO A 1 79 ? 7.010 5.979 -9.491 1.00 97.62 79 PRO A C 1
ATOM 647 O O . PRO A 1 79 ? 7.982 6.475 -10.062 1.00 97.62 79 PRO A O 1
ATOM 650 N N . VAL A 1 80 ? 6.684 6.272 -8.234 1.00 98.19 80 VAL A N 1
ATOM 651 C CA . VAL A 1 80 ? 7.473 7.130 -7.347 1.00 98.19 80 VAL A CA 1
ATOM 652 C C . VAL A 1 80 ? 7.521 6.513 -5.956 1.00 98.19 80 VAL A C 1
ATOM 654 O O . VAL A 1 80 ? 6.507 6.395 -5.265 1.00 98.19 80 VAL A O 1
ATOM 657 N N . PHE A 1 81 ? 8.727 6.150 -5.534 1.00 98.25 81 PHE A N 1
ATOM 658 C CA . PHE A 1 81 ? 9.009 5.620 -4.204 1.00 98.25 81 PHE A CA 1
ATOM 659 C C . PHE A 1 81 ? 9.137 6.757 -3.190 1.00 98.25 81 PHE A C 1
ATOM 661 O O . PHE A 1 81 ? 9.679 7.819 -3.507 1.00 98.25 81 PHE A O 1
ATOM 668 N N . LYS A 1 82 ? 8.625 6.557 -1.972 1.00 98.12 82 LYS A N 1
ATOM 669 C CA . LYS A 1 82 ? 8.834 7.511 -0.877 1.00 98.12 82 LYS A CA 1
ATOM 670 C C . LYS A 1 82 ? 10.097 7.176 -0.098 1.00 98.12 82 LYS A C 1
ATOM 672 O O . LYS A 1 82 ? 10.659 6.093 -0.225 1.00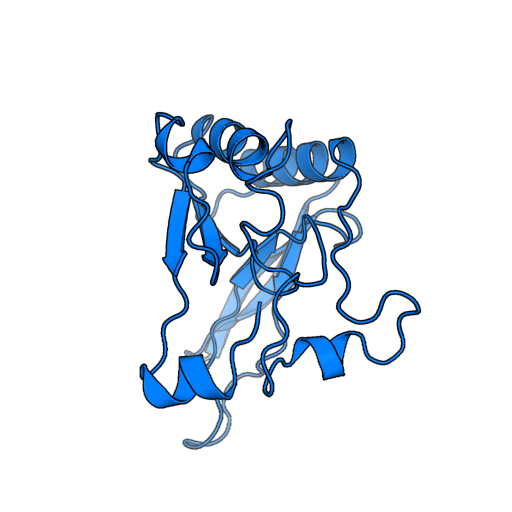 98.12 82 LYS A O 1
ATOM 677 N N . ASP A 1 83 ? 10.501 8.135 0.724 1.00 98.12 83 ASP A N 1
ATOM 678 C CA . ASP A 1 83 ? 11.625 8.002 1.636 1.00 98.12 83 ASP A CA 1
ATOM 679 C C . ASP A 1 83 ? 11.478 6.774 2.551 1.00 98.12 83 ASP A C 1
ATOM 681 O O . ASP A 1 83 ? 10.469 6.611 3.245 1.00 98.12 83 ASP A O 1
ATOM 685 N N . ARG A 1 84 ? 12.482 5.895 2.515 1.00 97.81 84 ARG A N 1
ATOM 686 C CA . ARG A 1 84 ? 12.434 4.578 3.159 1.00 97.81 84 ARG A CA 1
ATOM 687 C C . ARG A 1 84 ? 12.530 4.668 4.676 1.00 97.81 84 ARG A C 1
ATOM 689 O O . ARG A 1 84 ? 11.784 3.966 5.357 1.00 97.81 84 ARG A O 1
ATOM 696 N N . GLU A 1 85 ? 13.351 5.580 5.192 1.00 98.31 85 GLU A N 1
ATOM 697 C CA . GLU A 1 85 ? 13.471 5.838 6.632 1.00 98.31 85 GLU A CA 1
ATOM 698 C C . GLU A 1 85 ? 12.137 6.319 7.210 1.00 98.31 85 GLU A C 1
ATOM 700 O O . GLU A 1 85 ? 11.684 5.847 8.257 1.00 98.31 85 GLU A O 1
ATOM 705 N N . LYS A 1 86 ? 11.436 7.198 6.485 1.00 98.44 86 LYS A N 1
ATOM 706 C CA . LYS A 1 86 ? 10.098 7.648 6.867 1.00 98.44 86 LYS A CA 1
ATOM 707 C C . LYS A 1 86 ? 9.085 6.504 6.854 1.00 98.44 86 LYS A C 1
ATOM 709 O O . LYS A 1 86 ? 8.258 6.426 7.766 1.00 98.44 86 LYS A O 1
ATOM 714 N N . ILE A 1 87 ? 9.126 5.619 5.854 1.00 98.69 87 ILE A N 1
ATOM 715 C CA . ILE A 1 87 ? 8.235 4.447 5.812 1.00 98.69 87 ILE A CA 1
ATOM 716 C C . ILE A 1 87 ? 8.478 3.549 7.026 1.00 98.69 87 ILE A C 1
ATOM 718 O O . ILE A 1 87 ? 7.513 3.180 7.702 1.00 98.69 87 ILE A O 1
ATOM 722 N N . GLU A 1 88 ? 9.740 3.238 7.324 1.00 98.69 88 GLU A N 1
ATOM 723 C CA . GLU A 1 88 ? 10.120 2.417 8.475 1.00 98.69 88 GLU A CA 1
ATOM 724 C C . GLU A 1 88 ? 9.628 3.041 9.780 1.00 98.69 88 GLU A C 1
ATOM 726 O O . GLU A 1 88 ? 8.871 2.414 10.523 1.00 98.69 88 GLU A O 1
ATOM 731 N N . LEU A 1 89 ? 9.975 4.308 10.017 1.00 98.50 89 LEU A N 1
ATOM 732 C CA . LEU A 1 89 ? 9.634 5.025 11.240 1.00 98.50 89 LEU A CA 1
ATOM 733 C C . LEU A 1 89 ? 8.116 5.058 11.477 1.00 98.50 89 LEU A C 1
ATOM 735 O O . LEU A 1 89 ? 7.654 4.829 12.598 1.00 98.50 89 LEU A O 1
ATOM 739 N N . HIS A 1 90 ? 7.327 5.341 10.435 1.00 98.75 90 HIS A N 1
ATOM 740 C CA . HIS A 1 90 ? 5.862 5.369 10.526 1.00 98.75 90 HIS A CA 1
ATOM 741 C C . HIS A 1 90 ? 5.271 3.981 10.763 1.00 98.75 90 HIS A C 1
ATOM 743 O O . HIS A 1 90 ? 4.355 3.851 11.579 1.00 98.75 90 HIS A O 1
ATOM 749 N N . THR A 1 91 ? 5.793 2.962 10.082 1.00 98.75 91 THR A N 1
ATOM 750 C CA . THR A 1 91 ? 5.318 1.581 10.218 1.00 98.75 91 THR A CA 1
ATOM 751 C C . THR A 1 91 ? 5.615 1.045 11.611 1.00 98.75 91 THR A C 1
ATOM 753 O O . THR A 1 91 ? 4.688 0.617 12.293 1.00 98.75 91 THR A O 1
ATOM 756 N N . ARG A 1 92 ? 6.859 1.156 12.089 1.00 98.62 92 ARG A N 1
ATOM 757 C CA . ARG A 1 92 ? 7.253 0.706 13.434 1.00 98.62 92 ARG A CA 1
ATOM 758 C C . ARG A 1 92 ? 6.407 1.365 14.518 1.00 98.62 92 ARG A C 1
ATOM 760 O O . ARG A 1 92 ? 5.807 0.678 15.337 1.00 98.62 92 ARG A O 1
ATOM 767 N N . ARG A 1 93 ? 6.230 2.690 14.440 1.00 98.44 93 ARG A N 1
ATOM 768 C CA . ARG A 1 93 ? 5.362 3.438 15.364 1.00 98.44 93 ARG A CA 1
ATOM 769 C C . ARG A 1 93 ? 3.923 2.915 15.379 1.00 98.44 93 ARG A C 1
ATOM 771 O O . ARG A 1 93 ? 3.313 2.856 16.442 1.00 98.44 93 ARG A O 1
ATOM 778 N N . PHE A 1 94 ? 3.370 2.568 14.217 1.00 98.62 94 PHE A N 1
ATOM 779 C CA . PHE A 1 94 ? 2.032 1.986 14.131 1.00 98.62 94 PHE A CA 1
ATOM 780 C C . PHE A 1 94 ? 1.976 0.606 14.795 1.00 98.62 94 PHE A C 1
ATOM 782 O O . PHE A 1 94 ? 1.087 0.369 15.608 1.00 98.62 94 PHE A O 1
ATOM 789 N N . LEU A 1 95 ? 2.918 -0.281 14.461 1.00 98.50 95 LEU A N 1
ATOM 790 C CA . LEU A 1 95 ? 2.963 -1.655 14.973 1.00 98.50 95 LEU A CA 1
ATOM 791 C C . LEU A 1 95 ? 3.137 -1.703 16.503 1.00 98.50 95 LEU A C 1
ATOM 793 O O . LEU A 1 95 ? 2.560 -2.572 17.160 1.00 98.50 95 LEU A O 1
ATOM 797 N N . GLU A 1 96 ? 3.888 -0.751 17.064 1.00 97.56 96 GLU A N 1
ATOM 798 C CA . GLU A 1 96 ? 4.103 -0.591 18.507 1.00 97.56 96 GLU A CA 1
ATOM 799 C C . GLU A 1 96 ? 2.855 -0.070 19.244 1.00 97.56 96 GLU A C 1
ATOM 801 O O . GLU A 1 96 ? 2.463 -0.629 20.269 1.00 97.56 96 GLU A O 1
ATOM 806 N N . GLU A 1 97 ? 2.228 1.008 18.755 1.00 97.31 97 GLU A N 1
ATOM 807 C CA . GLU A 1 97 ? 1.188 1.732 19.510 1.00 97.31 97 GLU A CA 1
ATOM 808 C C . GLU A 1 97 ? -0.243 1.247 19.244 1.00 97.31 97 GLU A C 1
ATOM 810 O O . GLU A 1 97 ? -1.119 1.406 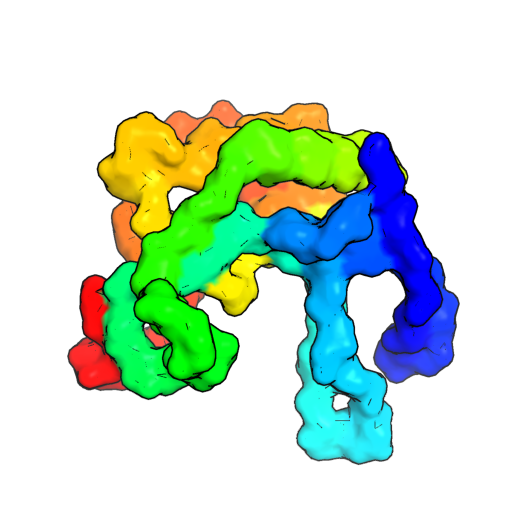20.101 1.00 97.31 97 GLU A O 1
ATOM 815 N N . VAL A 1 98 ? -0.530 0.691 18.063 1.00 98.06 98 VAL A N 1
ATOM 816 C CA . VAL A 1 98 ? -1.895 0.278 17.721 1.00 98.06 98 VAL A CA 1
ATOM 817 C C . VAL A 1 98 ? -2.176 -1.097 18.318 1.00 98.06 98 VAL A C 1
ATOM 819 O O . VAL A 1 98 ? -1.546 -2.102 18.003 1.00 98.06 98 VAL A O 1
ATOM 822 N N . THR A 1 99 ? -3.157 -1.163 19.213 1.00 96.69 99 THR A N 1
ATOM 823 C CA . THR A 1 99 ? -3.510 -2.404 19.922 1.00 96.69 99 THR A CA 1
ATOM 824 C C . THR A 1 99 ? -4.585 -3.216 19.212 1.00 96.69 99 THR A C 1
ATOM 826 O O . THR A 1 99 ? -4.649 -4.429 19.386 1.00 96.69 99 THR A 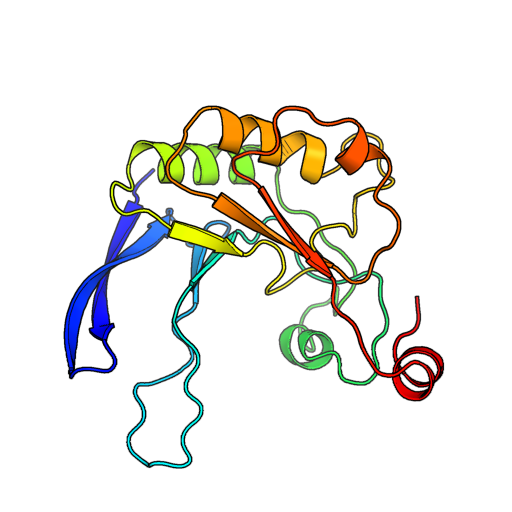O 1
ATOM 829 N N . THR A 1 100 ? -5.415 -2.571 18.392 1.00 96.56 100 THR A N 1
ATOM 830 C CA . THR A 1 100 ? -6.438 -3.258 17.595 1.00 96.56 100 THR A CA 1
ATOM 831 C C . THR A 1 100 ? -5.786 -3.885 16.359 1.00 96.56 100 THR A C 1
ATOM 833 O O . THR A 1 100 ? -5.065 -3.174 15.662 1.00 96.56 100 THR A O 1
ATOM 836 N N . PRO A 1 101 ? -6.009 -5.177 16.060 1.00 98.06 101 PRO A N 1
ATOM 837 C CA . PRO A 1 101 ? -5.518 -5.787 14.827 1.00 98.06 101 PRO A CA 1
ATOM 838 C C . PRO A 1 101 ? -6.013 -5.031 13.591 1.00 98.06 101 PRO A C 1
ATOM 840 O O . PRO A 1 101 ? -7.187 -4.682 13.497 1.00 98.06 101 PRO A O 1
ATOM 843 N N . GLU A 1 102 ? -5.107 -4.782 12.649 1.00 98.25 102 GLU A N 1
ATOM 844 C CA . GLU A 1 102 ? -5.376 -4.011 11.432 1.00 98.25 102 GLU A CA 1
ATOM 845 C C . GLU A 1 102 ? -4.638 -4.646 10.253 1.00 98.25 102 GLU A C 1
ATOM 847 O O . GLU A 1 102 ? -3.559 -5.228 10.416 1.00 98.25 102 GLU A O 1
ATOM 852 N N . ILE A 1 103 ? -5.219 -4.503 9.065 1.00 98.50 103 ILE A N 1
ATOM 853 C CA . ILE A 1 103 ? -4.596 -4.875 7.795 1.00 98.50 103 ILE A CA 1
ATOM 854 C C . ILE A 1 103 ? -4.221 -3.586 7.067 1.00 98.50 103 ILE A C 1
ATOM 856 O O . ILE A 1 103 ? -5.057 -2.698 6.887 1.00 98.50 103 ILE A O 1
ATOM 860 N N . LEU A 1 104 ? -2.957 -3.485 6.668 1.00 98.75 104 LEU A N 1
ATOM 861 C CA . LEU A 1 104 ? -2.392 -2.315 6.012 1.00 98.75 104 LEU A CA 1
ATOM 862 C C . LEU A 1 104 ? -2.250 -2.598 4.517 1.00 98.75 104 LEU A C 1
ATOM 864 O O . LEU A 1 104 ? -1.383 -3.365 4.104 1.00 98.75 104 LEU A O 1
ATOM 868 N N . ASN A 1 105 ? -3.111 -1.980 3.713 1.00 98.69 105 ASN A N 1
ATOM 869 C CA . ASN A 1 105 ? -3.127 -2.104 2.262 1.00 98.69 105 ASN A CA 1
ATOM 870 C C . ASN A 1 105 ? -1.986 -1.281 1.645 1.00 98.69 105 ASN A C 1
ATOM 872 O O . ASN A 1 105 ? -1.953 -0.053 1.766 1.00 98.69 105 ASN A O 1
ATOM 876 N N . THR A 1 106 ? -1.062 -1.959 0.970 1.00 98.62 106 THR A N 1
ATOM 877 C CA . THR A 1 106 ? 0.097 -1.343 0.308 1.00 98.62 106 THR A CA 1
ATOM 878 C C . THR A 1 106 ? -0.173 -0.964 -1.154 1.00 98.62 106 THR A C 1
ATOM 880 O O . THR A 1 106 ? 0.685 -0.347 -1.786 1.00 98.62 106 THR A O 1
ATOM 883 N N . GLY A 1 107 ? -1.347 -1.324 -1.684 1.00 97.81 107 GLY A N 1
ATOM 884 C CA . GLY A 1 107 ? -1.707 -1.249 -3.100 1.00 97.81 107 GLY A CA 1
ATOM 885 C C . GLY A 1 107 ? -2.797 -0.229 -3.461 1.00 97.81 107 GLY A C 1
ATOM 886 O O . GLY A 1 107 ? -3.262 -0.214 -4.593 1.00 97.81 107 GLY A O 1
ATOM 887 N N . GLU A 1 108 ? -3.244 0.619 -2.525 1.00 96.94 108 GLU A N 1
ATOM 888 C CA . GLU A 1 108 ? -4.314 1.596 -2.809 1.00 96.94 108 GLU A CA 1
ATOM 889 C C . GLU A 1 108 ? -3.872 2.661 -3.822 1.00 96.94 108 GLU A C 1
ATOM 891 O O . GLU A 1 108 ? -4.590 2.999 -4.746 1.00 96.94 108 GLU A O 1
ATOM 896 N N . ILE A 1 109 ? -2.665 3.206 -3.692 1.00 97.56 109 ILE A N 1
ATOM 897 C CA . ILE A 1 109 ? -2.189 4.257 -4.607 1.00 97.56 109 ILE A CA 1
ATOM 898 C C . ILE A 1 109 ? -0.966 3.846 -5.430 1.00 97.56 109 ILE A C 1
ATOM 900 O O . ILE A 1 109 ? -0.368 4.691 -6.105 1.00 97.56 109 ILE A O 1
ATOM 904 N N . ALA A 1 110 ? -0.600 2.566 -5.371 1.00 98.06 110 ALA A N 1
ATOM 905 C CA . ALA A 1 110 ? 0.521 1.971 -6.084 1.00 98.06 110 ALA A CA 1
ATOM 906 C C . ALA A 1 110 ? 0.255 0.496 -6.407 1.00 98.06 110 ALA A C 1
ATOM 908 O O . ALA A 1 110 ? -0.625 -0.106 -5.809 1.00 98.06 110 ALA A O 1
ATOM 909 N N . ASP A 1 111 ? 1.037 -0.109 -7.301 1.00 98.38 111 ASP A N 1
ATOM 910 C CA . ASP A 1 111 ? 1.116 -1.576 -7.346 1.00 98.38 111 ASP A CA 1
ATOM 911 C C . ASP A 1 111 ? 2.132 -2.059 -6.304 1.00 98.38 111 ASP A C 1
ATOM 913 O O . ASP A 1 111 ? 3.276 -1.600 -6.300 1.00 98.38 111 ASP A O 1
ATOM 917 N N . SER A 1 112 ? 1.725 -2.973 -5.419 1.00 98.31 112 SER A N 1
ATOM 918 C CA . SER A 1 112 ? 2.536 -3.386 -4.268 1.00 98.31 112 SER A CA 1
ATOM 919 C C . SER A 1 112 ? 3.879 -4.030 -4.633 1.00 98.31 112 SER A C 1
ATOM 921 O O . SER A 1 112 ? 4.792 -3.990 -3.809 1.00 98.31 112 SER A O 1
ATOM 923 N N . LEU A 1 113 ? 4.013 -4.604 -5.837 1.00 97.75 113 LEU A N 1
ATOM 924 C CA . LEU A 1 113 ? 5.237 -5.265 -6.315 1.00 97.75 113 LEU A CA 1
ATOM 925 C C . LEU A 1 113 ? 5.922 -4.507 -7.464 1.00 97.75 113 LEU A C 1
ATOM 927 O O . LEU A 1 113 ? 6.822 -5.041 -8.109 1.00 97.75 113 LEU A O 1
ATOM 931 N N . MET A 1 114 ? 5.581 -3.238 -7.717 1.00 96.44 114 MET A N 1
ATOM 932 C CA . MET A 1 114 ? 6.202 -2.487 -8.822 1.00 96.44 114 MET A CA 1
ATOM 933 C C . MET A 1 114 ? 7.726 -2.306 -8.718 1.00 96.44 114 MET A C 1
ATOM 935 O O . MET A 1 114 ? 8.371 -1.951 -9.700 1.00 96.44 114 MET A O 1
ATOM 939 N N . GLY A 1 115 ? 8.299 -2.505 -7.528 1.00 95.44 115 GLY A N 1
ATOM 940 C CA . GLY A 1 115 ? 9.741 -2.457 -7.274 1.00 95.44 115 GLY A CA 1
ATOM 941 C C . GLY A 1 115 ? 10.380 -3.831 -7.069 1.00 95.44 115 GLY A C 1
ATOM 942 O O . GLY A 1 115 ? 11.516 -3.890 -6.609 1.00 95.44 115 GLY A O 1
ATOM 943 N N . GLU A 1 116 ? 9.676 -4.927 -7.363 1.00 96.50 116 GLU A N 1
ATOM 944 C CA . GLU A 1 116 ? 10.115 -6.278 -6.984 1.00 96.50 116 GLU A CA 1
ATOM 945 C C . GLU A 1 116 ? 11.340 -6.771 -7.766 1.00 96.50 116 GLU A C 1
ATOM 947 O O . GLU A 1 116 ? 11.991 -7.713 -7.348 1.00 96.50 116 GLU A O 1
ATOM 952 N N . GLY A 1 117 ? 11.695 -6.131 -8.884 1.00 94.19 117 GLY A N 1
ATOM 953 C CA . GLY A 1 117 ? 12.916 -6.434 -9.646 1.00 94.19 117 GLY A CA 1
ATOM 954 C C . GLY A 1 117 ? 14.138 -5.594 -9.261 1.00 94.19 117 GLY A C 1
ATOM 955 O O . GLY A 1 117 ? 15.187 -5.736 -9.885 1.00 94.19 117 GLY A O 1
ATOM 956 N N . LEU A 1 118 ? 14.008 -4.678 -8.297 1.00 95.06 118 LEU A N 1
ATOM 957 C CA . LEU A 1 118 ? 15.112 -3.828 -7.846 1.00 95.06 118 LEU A CA 1
ATOM 958 C C . LEU A 1 118 ? 16.036 -4.591 -6.890 1.00 95.06 118 LEU A C 1
ATOM 960 O O . LEU A 1 118 ? 15.646 -5.596 -6.305 1.00 95.06 118 LEU A O 1
ATOM 964 N N . SER A 1 119 ? 17.248 -4.072 -6.672 1.00 93.12 119 SER A N 1
ATOM 965 C CA . SER A 1 119 ? 18.193 -4.634 -5.694 1.00 93.12 119 SER A CA 1
ATOM 966 C C . SER A 1 119 ? 17.653 -4.623 -4.260 1.00 93.12 119 SER A C 1
ATOM 968 O O . SER A 1 119 ? 18.024 -5.472 -3.455 1.00 93.12 119 SER A O 1
ATOM 970 N N . GLU A 1 120 ? 16.769 -3.673 -3.941 1.00 93.25 120 GLU A N 1
ATOM 971 C CA . GLU A 1 120 ? 16.175 -3.492 -2.614 1.00 93.25 120 GLU A CA 1
ATOM 972 C C . GLU A 1 120 ? 14.639 -3.416 -2.691 1.00 93.25 120 GLU A C 1
ATOM 974 O O . GLU A 1 120 ? 14.050 -2.347 -2.468 1.00 93.25 120 GLU A O 1
ATOM 979 N N . PRO A 1 121 ? 13.962 -4.535 -3.004 1.00 96.69 121 PRO A N 1
ATOM 980 C CA . PRO A 1 121 ? 12.523 -4.547 -3.224 1.00 96.69 121 PRO A CA 1
ATOM 981 C C . PRO A 1 121 ? 11.755 -4.225 -1.937 1.00 96.69 121 PRO A C 1
ATOM 983 O O . PRO A 1 121 ? 12.225 -4.450 -0.816 1.00 96.69 121 PRO A O 1
ATOM 986 N N . PHE A 1 122 ? 10.547 -3.687 -2.101 1.00 97.88 122 PHE A N 1
ATOM 987 C CA . PHE A 1 122 ? 9.694 -3.308 -0.975 1.00 97.88 122 PHE A CA 1
ATOM 988 C C . PHE A 1 122 ? 9.240 -4.521 -0.152 1.00 97.88 122 PHE A C 1
ATOM 990 O O . PHE A 1 122 ? 9.151 -4.417 1.068 1.00 97.88 122 PHE A O 1
ATOM 997 N N . SER A 1 123 ? 9.025 -5.681 -0.778 1.00 97.62 123 SER A N 1
ATOM 998 C CA . SER A 1 123 ? 8.689 -6.930 -0.079 1.00 97.62 123 SER A CA 1
ATOM 999 C C . SER A 1 123 ? 9.751 -7.303 0.968 1.00 97.62 123 SER A C 1
ATOM 1001 O O . SER A 1 123 ? 9.427 -7.444 2.148 1.00 97.62 123 SER A O 1
ATOM 1003 N N . LYS A 1 124 ? 11.033 -7.344 0.571 1.00 97.25 124 LYS A N 1
ATOM 1004 C CA . LYS A 1 124 ? 12.180 -7.668 1.444 1.00 97.25 124 LYS A CA 1
ATOM 1005 C C . LYS A 1 124 ? 12.438 -6.633 2.532 1.00 97.25 124 LYS A C 1
ATOM 1007 O O . LYS A 1 124 ? 13.153 -6.915 3.484 1.00 97.25 124 LYS A O 1
ATOM 1012 N N . PHE A 1 125 ? 11.881 -5.439 2.385 1.00 97.81 125 PHE A N 1
ATOM 1013 C CA . PHE A 1 125 ? 11.938 -4.393 3.393 1.00 97.81 125 PHE A CA 1
ATOM 1014 C C . PHE A 1 125 ? 10.844 -4.543 4.439 1.00 97.81 125 PHE A C 1
ATOM 1016 O O . PHE A 1 125 ? 11.112 -4.582 5.635 1.00 97.81 125 PHE A O 1
ATOM 1023 N N . ILE A 1 126 ? 9.594 -4.578 3.977 1.00 98.50 126 ILE A N 1
ATOM 1024 C CA . ILE A 1 126 ? 8.445 -4.361 4.845 1.00 98.50 126 ILE A CA 1
ATOM 1025 C C . ILE A 1 126 ? 7.993 -5.648 5.521 1.00 98.50 126 ILE A C 1
ATOM 1027 O O . ILE A 1 126 ? 7.543 -5.597 6.662 1.00 98.50 126 ILE A O 1
ATOM 1031 N N . ILE A 1 127 ? 8.122 -6.796 4.847 1.00 98.38 127 ILE A N 1
ATOM 1032 C CA . ILE A 1 127 ? 7.675 -8.075 5.401 1.00 98.38 127 ILE A CA 1
ATOM 1033 C C . ILE A 1 127 ? 8.451 -8.389 6.685 1.00 98.38 127 ILE A C 1
ATOM 1035 O O . ILE A 1 127 ? 7.784 -8.574 7.699 1.00 98.38 127 ILE A O 1
ATOM 1039 N N . PRO A 1 128 ? 9.802 -8.320 6.731 1.00 97.81 128 PRO A N 1
ATOM 1040 C CA . PRO A 1 128 ? 10.538 -8.538 7.977 1.00 97.81 128 PRO A CA 1
ATOM 1041 C C . PRO A 1 128 ? 10.079 -7.646 9.136 1.00 97.81 128 PRO A C 1
ATOM 1043 O O . PRO A 1 128 ? 9.911 -8.146 10.240 1.00 97.81 128 PRO A O 1
ATOM 1046 N N . ILE A 1 129 ? 9.788 -6.363 8.881 1.00 98.38 129 ILE A N 1
ATOM 1047 C CA . ILE A 1 129 ? 9.282 -5.429 9.906 1.00 98.38 129 ILE A CA 1
ATOM 1048 C C . ILE A 1 129 ? 7.933 -5.903 10.464 1.00 98.38 129 ILE A C 1
ATOM 1050 O O . ILE A 1 129 ? 7.678 -5.808 11.663 1.00 98.38 129 ILE A O 1
ATOM 1054 N N . PHE A 1 130 ? 7.048 -6.410 9.604 1.00 98.56 130 PHE A N 1
ATOM 1055 C CA . PHE A 1 130 ? 5.770 -6.957 10.047 1.00 98.56 130 PHE A CA 1
ATOM 1056 C C . PHE A 1 130 ? 5.933 -8.288 10.785 1.00 98.56 130 PHE A C 1
ATOM 1058 O O . PHE A 1 130 ? 5.183 -8.509 11.731 1.00 98.56 130 PHE A O 1
ATOM 1065 N N . GLU A 1 131 ? 6.892 -9.138 10.412 1.00 98.00 131 GLU A N 1
ATOM 1066 C CA . GLU A 1 131 ? 7.164 -10.421 11.085 1.00 98.00 131 GLU A CA 1
ATOM 1067 C C . GLU A 1 131 ? 7.744 -10.265 12.505 1.00 98.00 131 GLU A C 1
ATOM 1069 O O . GLU A 1 131 ? 7.713 -11.216 13.283 1.00 98.00 131 GLU A O 1
ATOM 1074 N N . GLU A 1 132 ? 8.215 -9.074 12.896 1.00 97.62 132 GLU A N 1
ATOM 1075 C CA . GLU A 1 132 ? 8.635 -8.780 14.281 1.00 97.62 132 GLU A CA 1
ATOM 1076 C C . GLU A 1 132 ? 7.467 -8.826 15.294 1.00 97.62 132 GLU A C 1
ATOM 1078 O O . GLU A 1 132 ? 7.675 -8.776 16.508 1.00 97.62 132 GLU A O 1
ATOM 1083 N N . GLN A 1 133 ? 6.225 -8.920 14.814 1.00 97.50 133 GLN A N 1
ATOM 1084 C CA . GLN A 1 133 ? 5.001 -8.977 15.612 1.00 97.50 133 GLN A CA 1
ATOM 1085 C C . GLN A 1 133 ? 3.988 -9.956 14.991 1.00 97.50 133 GLN A C 1
ATOM 1087 O O . GLN A 1 133 ? 4.178 -10.428 13.880 1.00 97.50 133 GLN A O 1
ATOM 1092 N N . ASN A 1 134 ? 2.889 -10.276 15.682 1.00 97.88 134 ASN A N 1
ATOM 1093 C CA . ASN A 1 134 ? 1.918 -11.302 15.251 1.00 97.88 134 ASN A CA 1
ATOM 1094 C C . ASN A 1 134 ? 0.454 -10.811 15.159 1.00 97.88 134 ASN A C 1
ATOM 1096 O O . ASN A 1 134 ? -0.490 -11.602 15.165 1.00 97.88 134 ASN A O 1
ATOM 1100 N N . LYS A 1 135 ? 0.250 -9.493 15.103 1.00 98.12 135 LYS A N 1
ATOM 1101 C CA . LYS A 1 135 ? -1.039 -8.798 15.245 1.00 98.12 135 LYS A CA 1
ATOM 1102 C C . LYS A 1 135 ? -1.531 -8.162 13.943 1.00 98.12 135 LYS A C 1
ATOM 1104 O O . LYS A 1 135 ? -2.648 -8.427 13.509 1.00 98.12 135 LYS A O 1
ATOM 1109 N N . HIS A 1 136 ? -0.718 -7.308 13.326 1.00 98.62 136 HIS A N 1
ATOM 1110 C CA . HIS A 1 136 ? -1.068 -6.547 12.123 1.00 98.62 136 HIS A CA 1
ATOM 1111 C C . HIS A 1 136 ? -0.534 -7.230 10.876 1.00 98.62 136 HIS A C 1
ATOM 1113 O O . HIS A 1 136 ? 0.543 -7.819 10.924 1.00 98.62 136 HIS A O 1
ATOM 1119 N N . LYS A 1 137 ? -1.233 -7.120 9.750 1.00 98.75 137 LYS A N 1
ATOM 1120 C CA . LYS A 1 137 ? -0.779 -7.718 8.486 1.00 98.75 137 LYS A CA 1
ATOM 1121 C C . LYS A 1 137 ? -0.571 -6.658 7.415 1.00 98.75 137 LYS A C 1
ATOM 1123 O O . LYS A 1 137 ? -1.350 -5.711 7.330 1.00 98.75 137 LYS A O 1
ATOM 1128 N N . ALA A 1 138 ? 0.447 -6.836 6.585 1.00 98.69 138 ALA A N 1
ATOM 1129 C CA . ALA A 1 138 ? 0.617 -6.079 5.353 1.00 98.69 138 ALA A CA 1
ATOM 1130 C C . ALA A 1 138 ? -0.132 -6.804 4.231 1.00 98.69 138 ALA A C 1
ATOM 1132 O O . ALA A 1 138 ? 0.138 -7.971 3.950 1.00 98.69 138 ALA A O 1
ATOM 1133 N N . MET A 1 139 ? -1.081 -6.127 3.593 1.00 98.62 139 MET A N 1
ATOM 1134 C CA . MET A 1 139 ? -1.788 -6.644 2.427 1.00 98.62 139 MET A CA 1
ATOM 1135 C C . MET A 1 139 ? -1.179 -6.063 1.160 1.00 98.62 139 MET A C 1
ATOM 1137 O O . MET A 1 139 ? -1.156 -4.849 0.961 1.00 98.62 139 MET A O 1
ATOM 1141 N N . PHE A 1 140 ? -0.712 -6.956 0.302 1.00 98.62 140 PHE A N 1
ATOM 1142 C CA . PHE A 1 140 ? -0.189 -6.662 -1.018 1.00 98.62 140 PHE A CA 1
ATOM 1143 C C . PHE A 1 140 ? -1.280 -6.904 -2.051 1.00 98.62 140 PHE A C 1
ATOM 1145 O O . PHE A 1 140 ? -1.995 -7.907 -1.982 1.00 98.62 140 PHE A O 1
ATOM 1152 N N . VAL A 1 141 ? -1.381 -5.998 -3.018 1.00 98.12 141 VAL A N 1
ATOM 1153 C CA . VAL A 1 141 ? -2.242 -6.129 -4.189 1.00 98.12 141 VAL A CA 1
ATOM 1154 C C . VAL A 1 141 ? -1.407 -5.798 -5.416 1.00 98.12 141 VAL A C 1
ATOM 1156 O O . VAL A 1 141 ? -0.836 -4.712 -5.510 1.00 98.12 141 VAL A O 1
ATOM 1159 N N . THR A 1 142 ? -1.310 -6.739 -6.349 1.00 98.31 142 THR A N 1
ATOM 1160 C CA . THR A 1 142 ? -0.448 -6.580 -7.525 1.00 98.31 142 THR A CA 1
ATOM 1161 C C . THR A 1 142 ? -1.049 -7.198 -8.785 1.00 98.31 142 THR A C 1
ATOM 1163 O O . THR A 1 142 ? -1.897 -8.090 -8.705 1.00 98.31 142 THR A O 1
ATOM 1166 N N . LYS A 1 143 ? -0.617 -6.707 -9.948 1.00 97.44 143 LYS A N 1
ATOM 1167 C CA . LYS A 1 143 ? -0.761 -7.364 -11.262 1.00 97.44 143 LYS A CA 1
ATOM 1168 C C . LYS A 1 143 ? 0.532 -8.019 -11.752 1.00 97.44 143 LYS A C 1
ATOM 1170 O O . LYS A 1 143 ? 0.519 -8.681 -12.781 1.00 97.44 143 LYS A O 1
ATOM 1175 N N . SER A 1 144 ? 1.633 -7.825 -11.034 1.00 95.81 144 SER A N 1
ATOM 1176 C CA . SER A 1 144 ? 2.944 -8.346 -11.398 1.00 95.81 144 SER A CA 1
ATOM 1177 C C . SER A 1 144 ? 3.046 -9.845 -11.135 1.00 95.81 144 SER A C 1
ATOM 1179 O O . SER A 1 144 ? 2.635 -10.331 -10.079 1.00 95.81 144 SER A O 1
ATOM 1181 N N . ASP A 1 145 ? 3.665 -10.558 -12.069 1.00 95.31 145 ASP A N 1
ATOM 1182 C CA . ASP A 1 145 ? 4.137 -11.933 -11.902 1.00 95.31 145 ASP A CA 1
ATOM 1183 C C . ASP A 1 145 ? 5.603 -11.998 -11.433 1.00 95.31 145 ASP A C 1
ATOM 1185 O O . ASP A 1 145 ? 6.102 -13.069 -11.081 1.00 95.31 145 ASP A O 1
ATOM 1189 N N . ASN A 1 146 ? 6.298 -10.858 -11.367 1.00 96.38 146 ASN A N 1
ATOM 1190 C CA . ASN A 1 146 ? 7.643 -10.783 -10.818 1.00 96.38 146 ASN A CA 1
ATOM 1191 C C . ASN A 1 146 ? 7.581 -10.936 -9.296 1.00 96.38 146 ASN A C 1
ATOM 1193 O O . ASN A 1 146 ? 7.434 -9.952 -8.578 1.00 96.38 146 ASN A O 1
ATOM 1197 N N . ILE A 1 147 ? 7.672 -12.182 -8.827 1.00 96.00 147 ILE A N 1
ATOM 1198 C CA . ILE A 1 147 ? 7.548 -12.569 -7.412 1.00 96.00 147 ILE A CA 1
ATOM 1199 C C . ILE A 1 147 ? 8.801 -13.264 -6.869 1.00 96.00 147 ILE A C 1
ATOM 1201 O O . ILE A 1 147 ? 8.764 -13.867 -5.800 1.00 96.00 147 ILE A O 1
ATOM 1205 N N . LYS A 1 148 ? 9.919 -13.234 -7.603 1.00 95.00 148 LYS A N 1
ATOM 1206 C CA . LYS A 1 148 ? 11.112 -14.014 -7.242 1.00 95.00 148 LYS A CA 1
ATOM 1207 C C . LYS A 1 148 ? 11.613 -13.681 -5.833 1.00 95.00 148 LYS A C 1
ATOM 1209 O O . LYS A 1 148 ? 11.856 -14.587 -5.046 1.00 95.00 148 LYS A O 1
ATOM 1214 N N . HIS A 1 149 ? 11.748 -12.395 -5.516 1.00 94.56 149 HIS A N 1
ATOM 1215 C CA . HIS A 1 149 ? 12.235 -11.956 -4.210 1.00 94.56 149 HIS A CA 1
ATOM 1216 C C . HIS A 1 149 ? 11.249 -12.240 -3.083 1.00 94.56 149 HIS A C 1
ATOM 1218 O O . HIS A 1 149 ? 11.687 -12.626 -2.002 1.00 94.56 149 HIS A O 1
ATOM 1224 N N . LEU A 1 150 ? 9.950 -12.135 -3.349 1.00 93.19 150 LEU A N 1
ATOM 1225 C CA . LEU A 1 150 ? 8.910 -12.559 -2.426 1.00 93.19 150 LEU A CA 1
ATOM 1226 C C . LEU A 1 150 ? 9.065 -14.037 -2.047 1.00 93.19 150 LEU A C 1
ATOM 1228 O O . LEU A 1 150 ? 9.054 -14.357 -0.869 1.00 93.19 150 LEU A O 1
ATOM 1232 N N . LEU A 1 151 ? 9.292 -14.935 -3.011 1.00 94.12 151 LEU A N 1
ATOM 1233 C CA . LEU A 1 151 ? 9.461 -16.371 -2.737 1.00 94.12 151 LEU A CA 1
ATOM 1234 C C . LEU A 1 151 ? 10.706 -16.704 -1.889 1.00 94.12 151 LEU A C 1
ATOM 1236 O O . LEU A 1 151 ? 10.777 -17.788 -1.315 1.00 94.12 151 LEU A O 1
ATOM 1240 N N . GLU A 1 152 ? 11.681 -15.796 -1.805 1.00 94.31 152 GLU A N 1
ATOM 1241 C CA . GLU A 1 152 ? 12.908 -15.964 -1.012 1.00 94.31 152 GLU A CA 1
ATOM 1242 C C . GLU A 1 152 ? 12.731 -15.563 0.466 1.00 94.31 152 GLU A C 1
ATOM 1244 O O . GLU A 1 152 ? 13.608 -15.844 1.284 1.00 94.31 152 GLU A O 1
ATOM 1249 N N . ILE A 1 153 ? 11.635 -14.885 0.824 1.00 93.50 153 ILE A N 1
ATOM 1250 C CA . ILE A 1 153 ? 11.392 -14.406 2.191 1.00 93.50 153 ILE A CA 1
ATOM 1251 C C . ILE A 1 153 ? 10.807 -15.546 3.046 1.00 93.50 153 ILE A C 1
ATOM 1253 O O . ILE A 1 153 ? 10.025 -16.375 2.588 1.00 93.50 153 ILE A O 1
ATOM 1257 N N . ASN A 1 154 ? 11.205 -15.629 4.312 1.00 91.69 154 ASN A N 1
ATOM 1258 C CA . ASN A 1 154 ? 10.630 -16.553 5.289 1.00 91.69 154 ASN A CA 1
ATOM 1259 C C . ASN A 1 154 ? 10.939 -16.014 6.700 1.00 91.69 154 ASN A C 1
ATOM 1261 O O . ASN A 1 154 ? 12.112 -15.725 6.953 1.00 91.69 154 ASN A O 1
ATOM 1265 N N . PRO A 1 155 ? 9.966 -15.884 7.625 1.00 92.69 155 PRO A N 1
ATOM 1266 C CA . PRO A 1 155 ? 8.538 -16.215 7.509 1.00 92.69 155 PRO A CA 1
ATOM 1267 C C . PRO A 1 155 ? 7.695 -15.222 6.686 1.00 92.69 155 PRO A C 1
ATOM 1269 O O . PRO A 1 155 ? 8.156 -14.146 6.325 1.00 92.69 155 PRO A O 1
ATOM 1272 N N . HIS A 1 156 ? 6.452 -15.628 6.394 1.00 90.56 156 HIS A N 1
ATOM 1273 C CA . HIS A 1 156 ? 5.412 -14.854 5.692 1.00 90.56 156 HIS A CA 1
ATOM 1274 C C . HIS A 1 156 ? 4.075 -14.842 6.462 1.00 90.56 156 HIS A C 1
ATOM 1276 O O . HIS A 1 156 ? 2.992 -14.825 5.873 1.00 90.56 156 HIS A O 1
ATOM 1282 N N . ASN A 1 157 ? 4.113 -14.909 7.791 1.00 97.19 157 ASN A N 1
ATOM 1283 C CA . ASN A 1 157 ? 2.901 -15.027 8.601 1.00 97.19 157 ASN A CA 1
ATOM 1284 C C . ASN A 1 157 ? 2.106 -13.717 8.664 1.00 97.19 157 ASN A C 1
ATOM 1286 O O . ASN A 1 157 ? 0.888 -13.741 8.862 1.00 97.19 157 ASN A O 1
ATOM 1290 N N . GLN A 1 158 ? 2.759 -12.572 8.483 1.00 98.25 158 GLN A N 1
ATOM 1291 C CA . GLN A 1 158 ? 2.170 -11.238 8.568 1.00 98.25 158 GLN A CA 1
ATOM 1292 C C 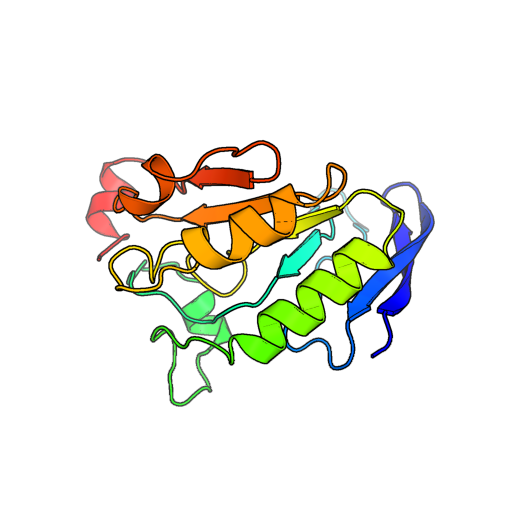. GLN A 1 158 ? 1.996 -10.551 7.208 1.00 98.25 158 GLN A C 1
ATOM 1294 O O . GLN A 1 158 ? 1.632 -9.374 7.160 1.00 98.25 158 GLN A O 1
ATOM 1299 N N . ALA A 1 159 ? 2.164 -11.285 6.108 1.00 98.06 159 ALA A N 1
ATOM 1300 C CA . ALA A 1 159 ? 1.864 -10.824 4.757 1.00 98.06 159 ALA A CA 1
ATOM 1301 C C . ALA A 1 159 ? 0.594 -11.497 4.203 1.00 98.06 159 ALA A C 1
ATOM 1303 O O . ALA A 1 159 ? 0.362 -12.688 4.398 1.00 98.06 159 ALA A O 1
ATOM 1304 N N . ILE A 1 160 ? -0.239 -10.730 3.498 1.00 98.31 160 ILE A N 1
ATOM 1305 C CA . ILE A 1 160 ? -1.363 -11.229 2.695 1.00 98.31 160 ILE A CA 1
ATOM 1306 C C . ILE A 1 160 ? -1.074 -10.862 1.244 1.00 98.31 160 ILE A C 1
ATOM 1308 O O . ILE A 1 160 ? -1.014 -9.679 0.912 1.00 98.31 160 ILE A O 1
ATOM 1312 N N . MET A 1 161 ? -0.930 -11.861 0.378 1.00 97.69 161 MET A N 1
ATOM 1313 C CA . MET A 1 161 ? -0.669 -11.651 -1.045 1.00 97.69 161 MET A CA 1
ATOM 1314 C C . MET A 1 161 ? -1.964 -11.748 -1.845 1.00 97.69 161 MET A C 1
ATOM 1316 O O . MET A 1 161 ? -2.623 -12.785 -1.835 1.00 97.69 161 MET A O 1
ATOM 1320 N N . SER A 1 162 ? -2.318 -10.673 -2.545 1.00 97.94 162 SER A N 1
ATOM 1321 C CA . SER A 1 162 ? -3.492 -10.613 -3.417 1.00 97.94 162 SER A CA 1
ATOM 1322 C C . SER A 1 162 ? -3.063 -10.288 -4.843 1.00 97.94 162 SER A C 1
ATOM 1324 O O . SER A 1 162 ? -2.294 -9.353 -5.073 1.00 97.94 162 SER A O 1
ATOM 1326 N N . PHE A 1 163 ? -3.604 -11.025 -5.807 1.00 97.81 163 PHE A N 1
ATOM 1327 C CA . PHE A 1 163 ? -3.360 -10.801 -7.228 1.00 97.81 163 PHE A CA 1
ATOM 1328 C C . PHE A 1 163 ? -4.634 -10.278 -7.881 1.00 97.81 163 PHE A C 1
ATOM 1330 O O . PHE A 1 163 ? -5.717 -10.836 -7.705 1.00 97.81 163 PHE A O 1
ATOM 1337 N N . SER A 1 164 ? -4.509 -9.178 -8.616 1.00 96.88 164 SER A N 1
ATOM 1338 C CA . SER A 1 164 ? -5.573 -8.694 -9.487 1.00 96.88 164 SER A CA 1
ATOM 1339 C C . SER A 1 164 ? -5.686 -9.621 -10.687 1.00 96.88 164 SER A C 1
ATOM 1341 O O . SER A 1 164 ? -4.705 -9.830 -11.392 1.00 96.88 164 SER A O 1
ATOM 1343 N N . LEU A 1 165 ? -6.887 -10.127 -10.937 1.00 96.69 165 LEU A N 1
ATOM 1344 C CA . LEU A 1 165 ? -7.182 -10.984 -12.077 1.00 96.69 165 LEU A CA 1
ATOM 1345 C C . LEU A 1 165 ? -8.338 -10.393 -12.878 1.00 96.69 165 LEU A C 1
ATOM 1347 O O . LEU A 1 165 ? -9.194 -9.688 -12.338 1.00 96.69 165 LEU A O 1
ATOM 1351 N N . ASN A 1 166 ? -8.372 -10.719 -14.162 1.00 96.50 166 ASN A N 1
ATOM 1352 C CA . ASN A 1 166 ? -9.465 -10.378 -15.057 1.00 96.50 166 ASN A CA 1
ATOM 1353 C C . ASN A 1 166 ? -9.734 -11.547 -16.011 1.00 96.50 166 ASN A C 1
ATOM 1355 O O . ASN A 1 166 ? -8.946 -12.492 -16.086 1.00 96.50 166 ASN A O 1
ATOM 1359 N N . ALA A 1 167 ? -10.838 -11.484 -16.756 1.00 97.69 167 ALA A N 1
ATOM 1360 C CA . ALA A 1 167 ? -11.032 -12.386 -17.882 1.00 97.69 167 ALA A CA 1
ATOM 1361 C C . ALA A 1 167 ? -9.893 -12.187 -18.894 1.00 97.69 167 ALA A C 1
ATOM 1363 O O . ALA A 1 167 ? -9.522 -11.052 -19.191 1.00 97.69 167 ALA A O 1
ATOM 1364 N N . ASP A 1 168 ? -9.366 -13.282 -19.439 1.00 97.25 168 ASP A N 1
ATOM 1365 C CA . ASP A 1 168 ? -8.176 -13.275 -20.301 1.00 97.25 168 ASP A CA 1
ATOM 1366 C C . ASP A 1 168 ? -8.297 -12.294 -21.483 1.00 97.25 168 ASP A C 1
ATOM 1368 O O . ASP A 1 168 ? -7.395 -11.496 -21.736 1.00 97.25 168 ASP A O 1
ATOM 1372 N N . GLU A 1 169 ? -9.451 -12.263 -22.157 1.00 97.75 169 GLU A N 1
ATOM 1373 C CA . GLU A 1 169 ? -9.707 -11.325 -23.258 1.00 97.75 169 GLU A CA 1
ATOM 1374 C C . GLU A 1 169 ? -9.657 -9.853 -22.813 1.00 97.75 169 GLU A C 1
ATOM 1376 O O . GLU A 1 169 ? -9.157 -8.989 -23.538 1.00 97.75 169 GLU A O 1
ATOM 1381 N N . VAL A 1 170 ? -10.156 -9.558 -21.609 1.00 96.88 170 VAL A N 1
ATOM 1382 C CA . VAL A 1 170 ? -10.184 -8.206 -21.036 1.00 96.88 170 VAL A CA 1
ATOM 1383 C C . VAL A 1 170 ? -8.776 -7.789 -20.619 1.00 96.88 170 VAL A C 1
ATOM 1385 O O . VAL A 1 170 ? -8.347 -6.692 -20.985 1.00 96.88 170 VAL A O 1
ATOM 1388 N N . ALA A 1 171 ? -8.047 -8.673 -19.932 1.00 96.94 171 ALA A N 1
ATOM 1389 C CA . ALA A 1 171 ? -6.656 -8.468 -19.539 1.00 96.94 171 ALA A CA 1
ATOM 1390 C C . ALA A 1 171 ? -5.778 -8.182 -20.764 1.00 96.94 171 ALA A C 1
ATOM 1392 O O . ALA A 1 171 ? -5.203 -7.100 -20.889 1.00 96.94 171 ALA A O 1
ATOM 1393 N N . LYS A 1 172 ? -5.788 -9.080 -21.759 1.00 96.31 172 LYS A N 1
ATOM 1394 C CA . LYS A 1 172 ? -5.021 -8.925 -23.007 1.00 96.31 172 LYS A CA 1
ATOM 1395 C C . LYS A 1 172 ? -5.336 -7.632 -23.737 1.00 96.31 172 LYS A C 1
ATOM 1397 O O . LYS A 1 172 ? -4.439 -7.028 -24.332 1.00 96.31 172 LYS A O 1
ATOM 1402 N N . ARG A 1 173 ? -6.599 -7.205 -23.743 1.00 97.75 173 ARG A N 1
ATOM 1403 C CA . ARG A 1 173 ? -7.017 -6.001 -24.464 1.00 97.75 173 ARG A CA 1
ATOM 1404 C C . ARG A 1 173 ? -6.610 -4.719 -23.743 1.00 97.75 173 ARG A C 1
ATOM 1406 O O . ARG A 1 173 ? -6.194 -3.774 -24.413 1.00 97.75 173 ARG A O 1
ATOM 1413 N N . TRP A 1 174 ? -6.709 -4.683 -22.418 1.00 97.94 174 TRP A N 1
ATOM 1414 C CA . TRP A 1 174 ? -6.755 -3.425 -21.671 1.00 97.94 174 TRP A CA 1
ATOM 1415 C C . TRP A 1 174 ? -5.783 -3.314 -20.490 1.00 97.94 174 TRP A C 1
ATOM 1417 O O . TRP A 1 174 ? -5.617 -2.205 -19.984 1.00 97.94 174 TRP A O 1
ATOM 1427 N N . GLU A 1 175 ? -5.148 -4.397 -20.046 1.00 97.25 175 GLU A N 1
ATOM 1428 C CA . GLU A 1 175 ? -4.109 -4.403 -19.004 1.00 97.25 175 GLU A CA 1
ATOM 1429 C C . GLU A 1 175 ? -2.747 -4.550 -19.683 1.00 97.25 175 GLU A C 1
ATOM 1431 O O . GLU A 1 175 ? -2.297 -5.652 -19.980 1.00 97.25 175 GLU A O 1
ATOM 1436 N N . LYS A 1 176 ? -2.120 -3.422 -20.029 1.00 96.12 176 LYS A N 1
ATOM 1437 C CA . LYS A 1 176 ? -0.805 -3.404 -20.684 1.00 96.12 176 LYS A CA 1
ATOM 1438 C C . LYS A 1 176 ? 0.311 -3.173 -19.666 1.00 96.12 176 LYS A C 1
ATOM 1440 O O . LYS A 1 176 ? 0.118 -2.391 -18.735 1.00 96.12 176 LYS A O 1
ATOM 1445 N N . GLY A 1 177 ? 1.477 -3.764 -19.920 1.00 89.38 177 GLY A N 1
ATOM 1446 C CA . GLY A 1 177 ? 2.675 -3.648 -19.081 1.00 89.38 177 GLY A CA 1
ATOM 1447 C C . GLY A 1 177 ? 3.093 -4.987 -18.511 1.00 89.38 177 GLY A C 1
ATOM 1448 O O . GLY A 1 177 ? 2.185 -5.719 -18.068 1.00 89.38 177 GLY A O 1
#

Secondary structure (DSSP, 8-state):
--EEEEEEE-TTS-EEEEEEEETTSSSEEEE--SPPPSSTTS-----EEEE-SEEB-S-EETT-THHHHTTTSTTTTS-EEPPHHHHHHHHHHHHHH--S--EEES-SSB-TTTTTTSSS-HHHHHHHHHHT-SS-EEEEEE-----HHHHT----TTEEEEE----HHHHHHHEE-